Protein AF-A0A835TZR2-F1 (afdb_monomer)

Nearest PDB structures (foldseek):
  4jxh-assembly1_A  TM=9.806E-01  e=2.202E-06  Homo sapiens
  2r09-assembly2_B  TM=9.836E-01  e=1.939E-06  Mus musculus
  9cpc-assembly1_3E  TM=3.387E-01  e=9.675E+00  Sus scrofa

Radius of gyration: 37.52 Å; Cα contacts (8 Å, |Δi|>4): 65; chains: 1; bounding box: 77×38×98 Å

pLDDT: mean 73.37, std 18.18, range [36.22, 94.06]

Foldseek 3Di:
DDPLLVVLVVVVPDDDDDDDPPDDDPPPDDPVRVVVSVVVVVVVVVVVVVVVVVVVVVVVVVVVVVVVVVVVCVVVVVLVVQLLVLQVVLQVPVVVSVVSCCVVVNFPPDPVRVVVVLVVCVSHDPLSSLVVVVVVCVPDPPPPDDDDRPPPDDDDDD

Sequence (158 aa):
MDARLRTVLVQSTAVGQGLHWRHSVPSDLTPEECQELENIRRRKQELLADIQRLKDEIAEVTNEIENLGSTEEKKNMQRNKQVAMGRKKFNMDPKKGIQFLIENDLLKNTCEDIAQFLYKGEGLNKTAIGDYLGERCTGLSFPGVFWAPATWAFTLQL

Organism: NCBI:txid245042

Solvent-accessible surface area (backbone atoms only — not comparable to full-atom values): 9566 Å² total; per-residue (Å²): 134,58,74,64,63,49,53,61,53,56,72,70,63,72,79,88,75,78,96,66,89,82,71,81,78,72,92,83,63,52,75,66,57,50,52,51,53,50,53,49,50,52,53,51,50,54,53,51,51,50,52,50,50,52,51,53,52,51,52,52,55,50,52,50,51,52,53,51,50,54,52,52,50,52,53,50,53,52,52,53,50,50,51,53,49,24,34,53,37,20,55,75,37,40,69,61,10,52,50,49,24,36,78,66,74,74,38,62,98,41,74,66,52,46,48,51,55,61,69,66,41,79,80,47,46,68,65,39,52,48,52,52,50,50,69,67,44,75,78,63,84,55,93,89,67,85,83,75,70,98,74,79,72,87,85,78,92,128

Mean predicted aligned error: 17.51 Å

InterPro domains:
  IPR000904 Sec7 domain [PF01369] (79-136)
  IPR000904 Sec7 domain [PS50190] (72-136)
  IPR035999 Sec7 domain superfamily [SSF48425] (76-136)

Secondary structure (DSSP, 8-state):
--HHHHHHHHGGG--SS-----SPPPTT--HHHHHHHHHHHHHHHHHHHHHHHHHHHHHHHHHHHHHHHHHHHHHHHHHHHHHHHHHHHHHH-HHHHHHHHHHTTSS-SSHHHHHHHHHH-TT--HHHHHHHHHHHHTT---TT-----TT--S----

Structure (mmCIF, N/CA/C/O backbone):
data_AF-A0A835TZR2-F1
#
_entry.id   AF-A0A835TZR2-F1
#
loop_
_atom_site.group_PDB
_atom_site.id
_atom_site.type_symbol
_atom_site.label_atom_id
_atom_site.label_alt_id
_atom_site.label_comp_id
_atom_site.label_asym_id
_atom_site.label_entity_id
_atom_site.label_seq_id
_atom_site.pdbx_PDB_ins_code
_atom_site.Cartn_x
_atom_site.Cartn_y
_atom_site.Cartn_z
_atom_site.occupancy
_atom_site.B_iso_or_equiv
_atom_site.auth_seq_id
_atom_site.auth_comp_id
_atom_site.auth_asym_id
_atom_site.auth_atom_id
_atom_site.pdbx_PDB_model_num
ATOM 1 N N . MET A 1 1 ? 30.138 -11.142 -45.420 1.00 56.25 1 MET A N 1
ATOM 2 C CA . MET A 1 1 ? 30.572 -10.037 -44.540 1.00 56.25 1 MET A CA 1
ATOM 3 C C . MET A 1 1 ? 32.070 -10.174 -44.341 1.00 56.25 1 MET A C 1
ATOM 5 O O . MET A 1 1 ? 32.491 -11.096 -43.640 1.00 56.25 1 MET A O 1
ATOM 9 N N . ASP A 1 2 ? 32.826 -9.340 -45.056 1.00 66.00 2 ASP A N 1
ATOM 10 C CA . ASP A 1 2 ? 34.285 -9.399 -45.180 1.00 66.00 2 ASP A CA 1
ATOM 11 C C . ASP A 1 2 ? 34.994 -9.299 -43.811 1.00 66.00 2 ASP A C 1
ATOM 13 O O . ASP A 1 2 ? 34.538 -8.597 -42.899 1.00 66.00 2 ASP A O 1
ATOM 17 N N . ALA A 1 3 ? 36.091 -10.042 -43.633 1.00 60.59 3 ALA A N 1
ATOM 18 C CA . ALA A 1 3 ? 36.840 -10.101 -42.373 1.00 60.59 3 ALA A CA 1
ATOM 19 C C . ALA A 1 3 ? 37.434 -8.734 -41.968 1.00 60.59 3 ALA A C 1
ATOM 21 O O . ALA A 1 3 ? 37.623 -8.452 -40.778 1.00 60.59 3 ALA A O 1
ATOM 22 N N . ARG A 1 4 ? 37.667 -7.853 -42.943 1.00 63.75 4 ARG A N 1
ATOM 23 C CA . ARG A 1 4 ? 38.172 -6.492 -42.751 1.00 63.75 4 ARG A CA 1
ATOM 24 C C . ARG A 1 4 ? 37.075 -5.569 -42.231 1.00 63.75 4 ARG A C 1
ATOM 26 O O . ARG A 1 4 ? 37.302 -4.862 -41.251 1.00 63.75 4 ARG A O 1
ATOM 33 N N . LEU A 1 5 ? 35.858 -5.658 -42.777 1.00 61.78 5 LEU A N 1
ATOM 34 C CA . LEU A 1 5 ? 34.689 -4.930 -42.259 1.00 61.78 5 LEU A CA 1
ATOM 35 C C . LEU A 1 5 ? 34.357 -5.345 -40.819 1.00 61.78 5 LEU A C 1
ATOM 37 O O . LEU A 1 5 ? 34.045 -4.498 -39.981 1.00 61.78 5 LEU A O 1
ATOM 41 N N . ARG A 1 6 ? 34.504 -6.636 -40.492 1.00 61.88 6 ARG A N 1
ATOM 42 C CA . ARG A 1 6 ? 34.375 -7.128 -39.110 1.00 61.88 6 ARG A CA 1
ATOM 43 C C . ARG A 1 6 ? 35.433 -6.527 -38.186 1.00 61.88 6 ARG A C 1
ATOM 45 O O . ARG A 1 6 ? 35.078 -6.103 -37.096 1.00 61.88 6 ARG A O 1
ATOM 52 N N . THR A 1 7 ? 36.692 -6.436 -38.614 1.00 62.84 7 THR A N 1
ATOM 53 C CA . THR A 1 7 ? 37.771 -5.818 -37.818 1.00 62.84 7 THR A CA 1
ATOM 54 C C . THR A 1 7 ? 37.494 -4.337 -37.524 1.00 62.84 7 THR A C 1
ATOM 56 O O . THR A 1 7 ? 37.643 -3.908 -36.380 1.00 62.84 7 THR A O 1
ATOM 59 N N . VAL A 1 8 ? 36.997 -3.576 -38.508 1.00 61.84 8 VAL A N 1
ATOM 60 C CA . VAL A 1 8 ? 36.610 -2.159 -38.336 1.00 61.84 8 VAL A CA 1
ATOM 61 C C . VAL A 1 8 ? 35.433 -2.005 -37.360 1.00 61.84 8 VAL A C 1
ATOM 63 O O . VAL A 1 8 ? 35.429 -1.105 -36.519 1.00 61.84 8 VAL A O 1
ATOM 66 N N . LEU A 1 9 ? 34.445 -2.903 -37.421 1.00 60.62 9 LEU A N 1
ATOM 67 C CA . LEU A 1 9 ? 33.299 -2.906 -36.506 1.00 60.62 9 LEU A CA 1
ATOM 68 C C . LEU A 1 9 ? 33.659 -3.362 -35.085 1.00 60.62 9 LEU A C 1
ATOM 70 O O . LEU A 1 9 ? 33.214 -2.746 -34.118 1.00 60.62 9 LEU A O 1
ATOM 74 N N . VAL A 1 10 ? 34.488 -4.399 -34.943 1.00 56.78 10 VAL A N 1
ATOM 75 C CA . VAL A 1 10 ? 34.906 -4.961 -33.647 1.00 56.78 10 VAL A CA 1
ATOM 76 C C . VAL A 1 10 ? 35.745 -3.956 -32.855 1.00 56.78 10 VAL A C 1
ATOM 78 O O . VAL A 1 10 ? 35.483 -3.759 -31.669 1.00 56.78 10 VAL A O 1
ATOM 81 N N . GLN A 1 11 ? 36.660 -3.226 -33.504 1.00 50.09 11 GLN A N 1
ATOM 82 C CA . GLN A 1 11 ? 37.432 -2.152 -32.857 1.00 50.09 11 GLN A CA 1
ATOM 83 C C . GLN A 1 11 ? 36.555 -0.968 -32.395 1.00 50.09 11 GLN A C 1
ATOM 85 O O . GLN A 1 11 ? 36.955 -0.204 -31.523 1.00 50.09 11 GLN A O 1
ATOM 90 N N . SER A 1 12 ? 35.326 -0.845 -32.914 1.00 48.75 12 SER A N 1
ATOM 91 C CA . SER A 1 12 ? 34.344 0.185 -32.545 1.00 48.75 12 SER A CA 1
ATOM 92 C C . SER A 1 12 ? 33.485 -0.176 -31.315 1.00 48.75 12 SER A C 1
ATOM 94 O O . SER A 1 12 ? 32.588 0.591 -30.953 1.00 48.75 12 SER A O 1
ATOM 96 N N . THR A 1 13 ? 33.717 -1.340 -30.691 1.00 49.56 13 THR A N 1
ATOM 97 C CA . THR A 1 13 ? 32.880 -1.884 -29.598 1.00 49.56 13 THR A CA 1
ATOM 98 C C . THR A 1 13 ? 33.623 -2.017 -28.260 1.00 49.56 13 THR A C 1
ATOM 100 O O . THR A 1 13 ? 33.186 -2.755 -27.379 1.00 49.56 13 THR A O 1
ATOM 103 N N . ALA A 1 14 ? 34.732 -1.294 -28.070 1.00 44.62 14 ALA A N 1
ATOM 104 C CA . ALA A 1 14 ? 35.369 -1.198 -26.760 1.00 44.62 14 ALA A CA 1
ATOM 105 C C . ALA A 1 14 ? 34.540 -0.290 -25.835 1.00 44.62 14 ALA A C 1
ATOM 107 O O . ALA A 1 14 ? 34.273 0.876 -26.117 1.00 44.62 14 ALA A O 1
ATOM 108 N N . VAL A 1 15 ? 34.086 -0.903 -24.753 1.00 46.06 15 VAL A N 1
ATOM 109 C CA . VAL A 1 15 ? 33.184 -0.393 -23.726 1.00 46.06 15 VAL A CA 1
ATOM 110 C C . VAL A 1 15 ? 33.711 0.891 -23.071 1.00 46.06 15 VAL A C 1
ATOM 112 O O . VAL A 1 15 ? 34.849 0.941 -22.624 1.00 46.06 15 VAL A O 1
ATOM 115 N N . GLY A 1 16 ? 32.829 1.889 -22.950 1.00 50.62 16 GLY A N 1
ATOM 116 C CA . GLY A 1 16 ? 32.841 2.879 -21.870 1.00 50.62 16 GLY A CA 1
ATOM 117 C C . GLY A 1 16 ? 34.076 3.772 -21.746 1.00 50.62 16 GLY A C 1
ATOM 118 O O . GLY A 1 16 ? 34.856 3.582 -20.820 1.00 50.62 16 GLY A O 1
ATOM 119 N N . GLN A 1 17 ? 34.197 4.777 -22.621 1.00 39.72 17 GLN A N 1
ATOM 120 C CA . GLN A 1 17 ? 34.668 6.153 -22.353 1.00 39.72 17 GLN A CA 1
ATOM 121 C C . GLN A 1 17 ? 34.935 6.868 -23.689 1.00 39.72 17 GLN A C 1
ATOM 123 O O . GLN A 1 17 ? 35.560 6.290 -24.566 1.00 39.72 17 GLN A O 1
ATOM 128 N N . GLY A 1 18 ? 34.434 8.103 -23.832 1.00 43.44 18 GLY A N 1
ATOM 129 C CA . GLY A 1 18 ? 34.819 9.115 -24.833 1.00 43.44 18 GLY A CA 1
ATOM 130 C C . GLY A 1 18 ? 35.156 8.638 -26.255 1.00 43.44 18 GLY A C 1
ATOM 131 O O . GLY A 1 18 ? 36.258 8.171 -26.518 1.00 43.44 18 GLY A O 1
ATOM 132 N N . LEU A 1 19 ? 34.238 8.859 -27.201 1.00 45.88 19 LEU A N 1
ATOM 133 C CA . LEU A 1 19 ? 34.423 8.604 -28.637 1.00 45.88 19 LEU A CA 1
ATOM 134 C C . LEU A 1 19 ? 35.687 9.291 -29.191 1.00 45.88 19 LEU A C 1
ATOM 136 O O . LEU A 1 19 ? 35.652 10.458 -29.574 1.00 45.88 19 LEU A O 1
ATOM 140 N N . HIS A 1 20 ? 36.790 8.555 -29.304 1.00 40.38 20 HIS A N 1
ATOM 141 C CA . HIS A 1 20 ? 37.957 8.979 -30.070 1.00 40.38 20 HIS A CA 1
ATOM 142 C C . HIS A 1 20 ? 38.160 8.016 -31.240 1.00 40.38 20 HIS A C 1
ATOM 144 O O . HIS A 1 20 ? 38.719 6.934 -31.089 1.00 40.38 20 HIS A O 1
ATOM 150 N N . TRP A 1 21 ? 37.70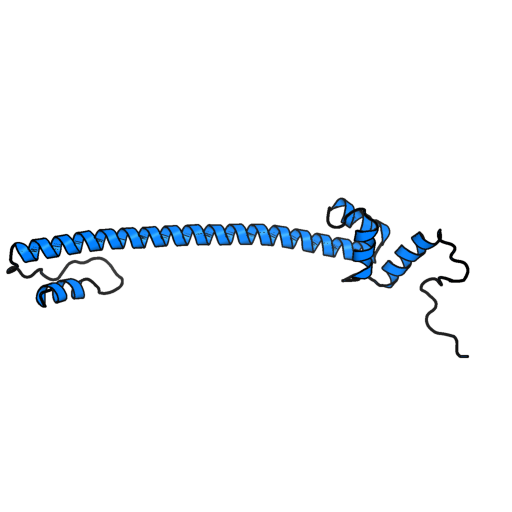6 8.420 -32.429 1.00 47.78 21 TRP A N 1
ATOM 151 C CA . TRP A 1 21 ? 37.838 7.677 -33.692 1.00 47.78 21 TRP A CA 1
ATOM 152 C C . TRP A 1 21 ? 39.269 7.663 -34.253 1.00 47.78 21 TRP A C 1
ATOM 154 O O . TRP A 1 21 ? 39.475 7.737 -35.463 1.00 47.78 21 TRP A O 1
ATOM 164 N N . ARG A 1 22 ? 40.293 7.578 -33.403 1.00 43.94 22 ARG A N 1
ATOM 165 C CA . ARG A 1 22 ? 41.639 7.274 -33.881 1.00 43.94 22 ARG A CA 1
ATOM 166 C C . ARG A 1 22 ? 41.757 5.769 -33.945 1.00 43.94 22 ARG A C 1
ATOM 168 O O . ARG A 1 22 ? 41.912 5.147 -32.909 1.00 43.94 22 ARG A O 1
ATOM 175 N N . HIS A 1 23 ? 41.557 5.203 -35.125 1.00 49.06 23 HIS A N 1
ATOM 176 C CA . HIS A 1 23 ? 42.543 4.417 -35.872 1.00 49.06 23 HIS A CA 1
ATOM 177 C C . HIS A 1 23 ? 41.917 4.080 -37.237 1.00 49.06 23 HIS A C 1
ATOM 179 O O . HIS A 1 23 ? 40.726 3.800 -37.352 1.00 49.06 23 HIS A O 1
ATOM 185 N N . SER A 1 24 ? 42.729 4.267 -38.271 1.00 54.91 24 SER A N 1
ATOM 186 C CA . SER A 1 24 ? 42.367 4.554 -39.656 1.00 54.91 24 SER A CA 1
ATOM 187 C C . SER A 1 24 ? 41.424 3.547 -40.314 1.00 54.91 24 SER A C 1
ATOM 189 O O . SER A 1 24 ? 41.688 2.346 -40.329 1.00 54.91 24 SER A O 1
ATOM 191 N N . VAL A 1 25 ? 40.372 4.069 -40.955 1.00 57.72 25 VAL A N 1
ATOM 192 C CA . VAL A 1 25 ? 39.661 3.350 -42.021 1.00 57.72 25 VAL A CA 1
ATOM 193 C C . VAL A 1 25 ? 40.705 2.986 -43.091 1.00 57.72 25 VAL A C 1
ATOM 195 O O . VAL A 1 25 ? 41.438 3.885 -43.511 1.00 57.72 25 VAL A O 1
ATOM 198 N N . PRO A 1 26 ? 40.836 1.712 -43.500 1.00 62.03 26 PRO A N 1
ATOM 199 C CA . PRO A 1 26 ? 41.751 1.331 -44.572 1.00 62.03 26 PRO A CA 1
ATOM 200 C C . PRO A 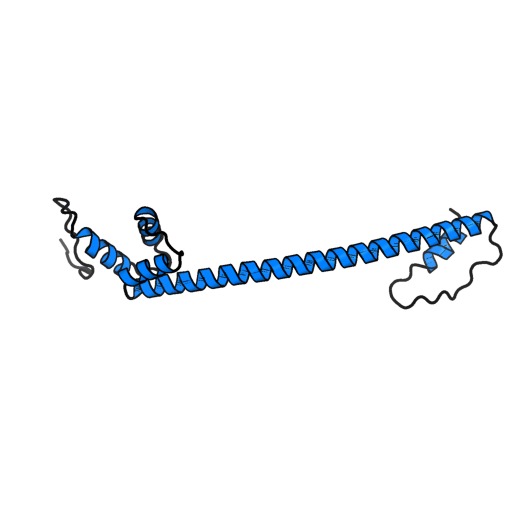1 26 ? 41.411 2.106 -45.850 1.00 62.03 26 PRO A C 1
ATOM 202 O O . PRO A 1 26 ? 40.248 2.165 -46.242 1.00 62.03 26 PRO A O 1
ATOM 205 N N . SER A 1 27 ? 42.408 2.728 -46.481 1.00 59.56 27 SER A N 1
ATOM 206 C CA . SER A 1 27 ? 42.216 3.583 -47.664 1.00 59.56 27 SER A CA 1
ATOM 207 C C . SER A 1 27 ? 41.833 2.812 -48.937 1.00 59.56 27 SER A C 1
ATOM 209 O O . SER A 1 27 ? 41.632 3.422 -49.981 1.00 59.56 27 SER A O 1
ATOM 211 N N . ASP A 1 28 ? 41.770 1.484 -48.869 1.00 64.56 28 ASP A N 1
ATOM 212 C CA . ASP A 1 28 ? 41.590 0.550 -49.980 1.00 64.56 28 ASP A CA 1
ATOM 213 C C . ASP A 1 28 ? 40.231 -0.174 -49.941 1.00 64.56 28 ASP A C 1
ATOM 215 O O . ASP A 1 28 ? 40.128 -1.338 -50.323 1.00 64.56 28 ASP A O 1
ATOM 219 N N . LEU A 1 29 ? 39.184 0.507 -49.467 1.00 66.06 29 LEU A N 1
ATOM 220 C CA . LEU A 1 29 ? 37.807 0.010 -49.528 1.00 66.06 29 LEU A CA 1
ATOM 221 C C . LEU A 1 29 ? 37.191 0.284 -50.902 1.00 66.06 29 LEU A C 1
ATOM 223 O O . LEU A 1 29 ? 37.314 1.381 -51.452 1.00 66.06 29 LEU A O 1
ATOM 227 N N . THR A 1 30 ? 36.475 -0.700 -51.436 1.00 77.69 30 THR A N 1
ATOM 228 C CA . THR A 1 30 ? 35.666 -0.515 -52.645 1.00 77.69 30 THR A CA 1
ATOM 229 C C . THR A 1 30 ? 34.467 0.414 -52.374 1.00 77.69 30 THR A C 1
ATOM 231 O O . THR A 1 30 ? 34.053 0.581 -51.219 1.00 77.69 30 THR A O 1
ATOM 234 N N . PRO A 1 31 ? 33.867 1.033 -53.411 1.00 77.56 31 PRO A N 1
ATOM 235 C CA . PRO A 1 31 ? 32.684 1.885 -53.247 1.00 77.56 31 PRO A CA 1
ATOM 236 C C . PRO A 1 31 ? 31.508 1.158 -52.578 1.00 77.56 31 PRO A C 1
ATOM 238 O O . PRO A 1 31 ? 30.784 1.748 -51.776 1.00 77.56 31 PRO A O 1
ATOM 241 N N . GLU A 1 32 ? 31.350 -0.135 -52.867 1.00 79.75 32 GLU A N 1
ATOM 242 C CA . GLU A 1 32 ? 30.322 -0.998 -52.279 1.00 79.75 32 GLU A CA 1
ATOM 243 C C . GLU A 1 32 ? 30.565 -1.226 -50.781 1.00 79.75 32 GLU A C 1
ATOM 245 O O . GLU A 1 32 ? 29.650 -1.057 -49.974 1.00 79.75 32 GLU A O 1
ATOM 250 N N . GLU A 1 33 ? 31.807 -1.503 -50.377 1.00 75.50 33 GLU A N 1
ATOM 251 C CA . GLU A 1 33 ? 32.174 -1.661 -48.964 1.00 75.50 33 GLU A CA 1
ATOM 252 C C . GLU A 1 33 ? 32.058 -0.347 -48.175 1.00 75.50 33 GLU A C 1
ATOM 254 O O . GLU A 1 33 ? 31.640 -0.355 -47.014 1.00 75.50 33 GLU A O 1
ATOM 259 N N . CYS A 1 34 ? 32.369 0.796 -48.799 1.00 74.06 34 CYS A N 1
ATOM 260 C CA . CYS A 1 34 ? 32.143 2.120 -48.208 1.00 74.06 34 CYS A CA 1
ATOM 261 C C . CYS A 1 34 ? 30.653 2.367 -47.941 1.00 74.06 34 CYS A C 1
ATOM 263 O O . CYS A 1 34 ? 30.279 2.828 -46.859 1.00 74.06 34 CYS A O 1
ATOM 265 N N . GLN A 1 35 ? 29.796 2.020 -48.902 1.00 81.06 35 GLN A N 1
ATOM 266 C CA . GLN A 1 35 ? 28.350 2.173 -48.774 1.00 81.06 35 GLN A CA 1
ATOM 267 C C . GLN A 1 35 ? 27.762 1.237 -47.707 1.00 81.06 35 GLN A C 1
ATOM 269 O O . GLN A 1 35 ? 26.881 1.643 -46.942 1.00 81.06 35 GLN A O 1
ATOM 274 N N . GLU A 1 36 ? 28.245 -0.005 -47.615 1.00 81.62 36 GLU A N 1
ATOM 275 C CA . GLU A 1 36 ? 27.858 -0.935 -46.550 1.00 81.62 36 GLU A CA 1
ATOM 276 C C . GLU A 1 36 ? 28.278 -0.431 -45.167 1.00 81.62 36 GLU A C 1
ATOM 278 O O . GLU A 1 36 ? 27.472 -0.464 -44.233 1.00 81.62 36 GLU A O 1
ATOM 283 N N . LEU A 1 37 ? 29.502 0.085 -45.031 1.00 78.94 37 LEU A N 1
ATOM 284 C CA . LEU A 1 37 ? 29.992 0.636 -43.771 1.00 78.94 37 LEU A CA 1
ATOM 285 C C . LEU A 1 37 ? 29.138 1.822 -43.306 1.00 78.94 37 LEU A C 1
ATOM 287 O O . LEU A 1 37 ? 28.796 1.908 -42.125 1.00 78.94 37 LEU A O 1
ATOM 291 N N . GLU A 1 38 ? 28.737 2.694 -44.228 1.00 81.25 38 GLU A N 1
ATOM 292 C CA . GLU A 1 38 ? 27.873 3.837 -43.929 1.00 81.25 38 GLU A CA 1
ATOM 293 C C . GLU A 1 38 ? 26.458 3.397 -43.521 1.00 81.25 38 GLU A C 1
ATOM 295 O O . GLU A 1 38 ? 25.895 3.890 -42.541 1.00 81.25 38 GLU A O 1
ATOM 300 N N . ASN A 1 39 ? 25.906 2.385 -44.196 1.00 86.81 39 ASN A N 1
ATOM 301 C CA . ASN A 1 39 ? 24.625 1.787 -43.819 1.00 86.81 39 ASN A CA 1
ATOM 302 C C . ASN A 1 39 ? 24.669 1.178 -42.409 1.00 86.81 39 ASN A C 1
ATOM 304 O O . ASN A 1 39 ? 23.709 1.309 -41.646 1.00 86.81 39 ASN A O 1
ATOM 308 N N . ILE A 1 40 ? 25.776 0.524 -42.047 1.00 83.56 40 ILE A N 1
ATOM 309 C CA . ILE A 1 40 ? 25.962 -0.054 -40.712 1.00 83.56 40 ILE A CA 1
ATOM 310 C C . ILE A 1 40 ? 26.131 1.049 -39.661 1.00 83.56 40 ILE A C 1
ATOM 312 O O . ILE A 1 40 ? 25.560 0.945 -38.575 1.00 83.56 40 ILE A O 1
ATOM 316 N N . ARG A 1 41 ? 26.859 2.126 -39.974 1.00 82.38 41 ARG A N 1
ATOM 317 C CA . ARG A 1 41 ? 27.007 3.288 -39.085 1.00 82.38 41 ARG A CA 1
ATOM 318 C C . ARG A 1 41 ? 25.671 3.953 -38.783 1.00 82.38 41 ARG A C 1
ATOM 320 O O . ARG A 1 41 ? 25.387 4.195 -37.612 1.00 82.38 41 ARG A O 1
ATOM 327 N N . ARG A 1 42 ? 24.836 4.171 -39.803 1.00 87.31 42 ARG A N 1
ATOM 328 C CA . ARG A 1 42 ? 23.491 4.733 -39.631 1.00 87.31 42 ARG A CA 1
ATOM 329 C C . ARG A 1 42 ? 22.628 3.854 -38.726 1.00 87.31 42 ARG A C 1
ATOM 331 O O . ARG A 1 42 ? 22.122 4.332 -37.718 1.00 87.31 42 ARG A O 1
ATOM 338 N N . ARG A 1 43 ? 22.557 2.549 -39.008 1.00 85.50 43 ARG A N 1
ATOM 339 C CA . ARG A 1 43 ? 21.801 1.598 -38.170 1.00 85.50 43 ARG A CA 1
ATOM 340 C C . ARG A 1 43 ? 22.323 1.539 -36.733 1.00 85.50 43 ARG A C 1
ATOM 342 O O . ARG A 1 43 ? 21.542 1.433 -35.798 1.00 85.50 43 ARG A O 1
ATOM 349 N N . LYS A 1 44 ? 23.643 1.631 -36.532 1.00 82.62 44 LYS A N 1
ATOM 350 C CA . LYS A 1 44 ? 24.242 1.708 -35.190 1.00 82.62 44 LYS A CA 1
ATOM 351 C C . LYS A 1 44 ? 23.781 2.966 -34.450 1.00 82.62 44 LYS A C 1
ATOM 353 O O . LYS A 1 44 ? 23.496 2.879 -33.262 1.00 82.62 44 LYS A O 1
ATOM 358 N N . GLN A 1 45 ? 23.714 4.114 -35.123 1.00 83.31 45 GLN A N 1
ATOM 359 C CA . GLN A 1 45 ? 23.226 5.358 -34.520 1.00 83.31 45 GLN A CA 1
ATOM 360 C C . GLN A 1 45 ? 21.745 5.271 -34.143 1.00 83.31 45 GLN A C 1
ATOM 362 O O . GLN A 1 45 ? 21.396 5.660 -33.033 1.00 83.31 45 GLN A O 1
ATOM 367 N N . GLU A 1 46 ? 20.908 4.709 -35.017 1.00 88.25 46 GLU A N 1
ATOM 368 C CA . GLU A 1 46 ? 19.481 4.473 -34.748 1.00 88.25 46 GLU A CA 1
ATOM 369 C C . GLU A 1 46 ? 19.297 3.589 -33.507 1.00 88.25 46 GLU A C 1
ATOM 371 O O . GLU A 1 46 ? 18.638 3.987 -32.552 1.00 88.25 46 GLU A O 1
ATOM 376 N N . LEU A 1 47 ? 19.987 2.445 -33.451 1.00 89.00 47 LEU A N 1
ATOM 377 C CA . LEU A 1 47 ? 19.910 1.534 -32.306 1.00 89.00 47 LEU A CA 1
ATOM 378 C C . LEU A 1 47 ? 20.410 2.168 -31.002 1.00 89.00 47 LEU A C 1
ATOM 380 O O . LEU A 1 47 ? 19.878 1.881 -29.933 1.00 89.00 47 LEU A O 1
ATOM 384 N N . LEU A 1 48 ? 21.438 3.017 -31.060 1.00 84.56 48 LEU A N 1
ATOM 385 C CA . LEU A 1 48 ? 21.920 3.732 -29.876 1.00 84.56 48 LEU A CA 1
ATOM 386 C C . LEU A 1 48 ? 20.907 4.769 -29.385 1.00 84.56 48 LEU A C 1
ATOM 388 O O . LEU A 1 48 ? 20.740 4.910 -28.174 1.00 84.56 48 LEU A O 1
ATOM 392 N N . ALA A 1 49 ? 20.232 5.463 -30.302 1.00 87.94 49 ALA A N 1
ATOM 393 C CA . ALA A 1 49 ? 19.160 6.389 -29.960 1.00 87.94 49 ALA A CA 1
ATOM 394 C C . ALA A 1 49 ? 17.975 5.648 -29.323 1.00 87.94 49 ALA A C 1
ATOM 396 O O . ALA A 1 49 ? 17.481 6.077 -28.282 1.00 87.94 49 ALA A O 1
ATOM 397 N N . ASP A 1 50 ? 17.593 4.495 -29.875 1.00 93.25 50 ASP A N 1
ATOM 398 C CA . ASP A 1 50 ? 16.531 3.653 -29.321 1.00 93.25 50 ASP A CA 1
ATOM 399 C C . ASP A 1 50 ? 16.893 3.118 -27.932 1.00 93.25 50 ASP A C 1
ATOM 401 O O . ASP A 1 50 ? 16.080 3.181 -27.014 1.00 93.25 50 ASP A O 1
ATOM 405 N N . ILE A 1 51 ? 18.131 2.648 -27.730 1.00 92.44 51 ILE A N 1
ATOM 406 C CA . ILE A 1 51 ? 18.607 2.216 -26.406 1.00 92.44 51 ILE A CA 1
ATOM 407 C C . ILE A 1 51 ? 18.537 3.369 -25.405 1.00 92.44 51 ILE A C 1
ATOM 409 O O . ILE A 1 51 ? 18.154 3.148 -24.257 1.00 92.44 51 ILE A O 1
ATOM 413 N N . GLN A 1 52 ? 18.932 4.579 -25.806 1.00 89.25 52 GLN A N 1
ATOM 414 C CA . GLN A 1 52 ? 18.875 5.732 -24.915 1.00 89.25 52 GLN A CA 1
ATOM 415 C C . GLN A 1 52 ? 17.430 6.067 -24.548 1.00 89.25 52 GLN A C 1
ATOM 417 O O . GLN A 1 52 ? 17.119 6.195 -23.370 1.00 89.25 52 GLN A O 1
ATOM 422 N N . ARG A 1 53 ? 16.535 6.091 -25.536 1.00 94.06 53 ARG A N 1
ATOM 423 C CA . ARG A 1 53 ? 15.109 6.312 -25.312 1.00 94.06 53 ARG A CA 1
ATOM 424 C C . ARG A 1 53 ? 14.507 5.268 -24.370 1.00 94.06 53 ARG A C 1
ATOM 426 O O . ARG A 1 53 ? 13.826 5.633 -23.423 1.00 94.06 53 ARG A O 1
ATOM 433 N N . LEU A 1 54 ? 14.793 3.984 -24.586 1.00 92.12 54 LEU A N 1
ATOM 434 C CA . LEU A 1 54 ? 14.304 2.909 -23.718 1.00 92.12 54 LEU A CA 1
ATOM 435 C C . LEU A 1 54 ? 14.835 3.039 -22.285 1.00 92.12 54 LEU A C 1
ATOM 437 O O . LEU A 1 54 ? 14.121 2.725 -21.339 1.00 92.12 54 LEU A O 1
ATOM 441 N N . LYS A 1 55 ? 16.075 3.507 -22.099 1.00 92.94 55 LYS A N 1
ATOM 442 C CA . LYS A 1 55 ? 16.612 3.791 -20.760 1.00 92.94 55 LYS A CA 1
ATOM 443 C C . LYS A 1 55 ? 15.865 4.929 -20.076 1.00 92.94 55 LYS A C 1
ATOM 445 O O . LYS A 1 55 ? 15.589 4.814 -18.886 1.00 92.94 55 LYS A O 1
ATOM 450 N N . ASP A 1 56 ? 15.552 5.986 -20.817 1.00 92.25 56 ASP A N 1
ATOM 451 C CA . ASP A 1 56 ? 14.813 7.132 -20.291 1.00 92.25 56 ASP A CA 1
ATOM 452 C C . ASP A 1 56 ? 13.371 6.721 -19.931 1.00 92.25 56 ASP A C 1
ATOM 454 O O . ASP A 1 56 ? 12.914 7.018 -18.830 1.00 92.25 56 ASP A O 1
ATOM 458 N N . GLU A 1 57 ? 12.709 5.925 -20.781 1.00 93.50 57 GLU A N 1
ATOM 459 C CA . GLU A 1 57 ? 11.385 5.342 -20.505 1.00 93.50 57 GLU A CA 1
ATOM 460 C C . GLU A 1 57 ? 11.408 4.433 -19.257 1.00 93.50 57 GLU A C 1
ATOM 462 O O . GLU A 1 57 ? 10.541 4.534 -18.391 1.00 93.50 57 GLU A O 1
ATOM 467 N N . ILE A 1 58 ? 12.426 3.574 -19.103 1.00 92.94 58 ILE A N 1
ATOM 468 C CA . ILE A 1 58 ? 12.586 2.736 -17.900 1.00 92.94 58 ILE A CA 1
ATOM 469 C C . ILE A 1 58 ? 12.789 3.600 -16.649 1.00 92.94 58 ILE A C 1
ATOM 471 O O . ILE A 1 58 ? 12.232 3.287 -15.593 1.00 92.94 58 ILE A O 1
ATOM 475 N N . ALA A 1 59 ? 13.584 4.668 -16.739 1.00 92.56 59 ALA A N 1
ATOM 476 C CA . ALA A 1 59 ? 13.824 5.571 -15.618 1.00 92.56 59 ALA A CA 1
ATOM 477 C C . ALA A 1 59 ? 12.537 6.291 -15.186 1.00 92.56 59 ALA A C 1
ATOM 479 O O . ALA A 1 59 ? 12.265 6.393 -13.989 1.00 92.56 59 ALA A O 1
ATOM 480 N N . GLU A 1 60 ? 11.721 6.728 -16.146 1.00 92.19 60 GLU A N 1
ATOM 481 C CA . GLU A 1 60 ? 10.423 7.356 -15.894 1.00 92.19 60 GLU A CA 1
ATOM 482 C C . GLU A 1 60 ? 9.451 6.389 -15.209 1.00 92.19 60 GLU A C 1
ATOM 484 O O . GLU A 1 60 ? 8.953 6.689 -14.124 1.00 92.19 60 GLU A O 1
ATOM 489 N N . VAL A 1 61 ? 9.264 5.188 -15.768 1.00 90.88 61 VAL A N 1
ATOM 490 C CA . VAL A 1 61 ? 8.385 4.160 -15.184 1.00 90.88 61 VAL A CA 1
ATOM 491 C C . VAL A 1 61 ? 8.845 3.768 -13.777 1.00 90.88 61 VAL A C 1
ATOM 493 O O . VAL A 1 61 ? 8.022 3.585 -12.881 1.00 90.88 61 VAL A O 1
ATOM 496 N N . THR A 1 62 ? 10.157 3.673 -13.544 1.00 88.94 62 THR A N 1
ATOM 497 C CA . THR A 1 62 ? 10.701 3.375 -12.208 1.00 88.94 62 THR A CA 1
ATOM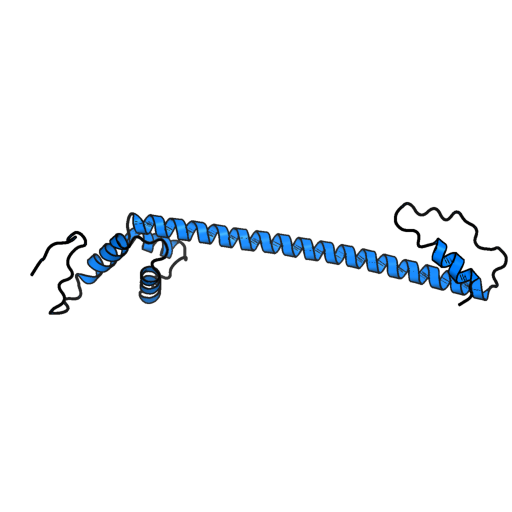 498 C C . THR A 1 62 ? 10.343 4.480 -11.211 1.00 88.94 62 THR A C 1
ATOM 500 O O . THR A 1 62 ? 9.866 4.188 -10.115 1.00 88.94 62 THR A O 1
ATOM 503 N N . ASN A 1 63 ? 10.498 5.746 -11.603 1.00 87.94 63 ASN A N 1
ATOM 504 C CA . ASN A 1 63 ? 10.150 6.893 -10.767 1.00 87.94 63 ASN A CA 1
ATOM 505 C C . ASN A 1 63 ? 8.636 6.971 -10.481 1.00 87.94 63 ASN A C 1
ATOM 507 O O . ASN A 1 63 ? 8.225 7.289 -9.364 1.00 87.94 63 ASN A O 1
ATOM 511 N N . GLU A 1 64 ? 7.786 6.633 -11.454 1.00 84.06 64 GLU A N 1
ATOM 512 C CA . GLU A 1 64 ? 6.340 6.522 -11.236 1.00 84.06 64 GLU A CA 1
ATOM 513 C C . GLU A 1 64 ? 5.992 5.424 -10.225 1.00 84.06 64 GLU A C 1
ATOM 515 O O . GLU A 1 64 ? 5.201 5.667 -9.311 1.00 84.06 64 GLU A O 1
ATOM 520 N N . ILE A 1 65 ? 6.609 4.242 -10.334 1.00 82.62 65 ILE A N 1
ATOM 521 C CA . ILE A 1 65 ? 6.413 3.135 -9.386 1.00 82.62 65 ILE A CA 1
ATOM 522 C C . ILE A 1 65 ? 6.826 3.551 -7.970 1.00 82.62 65 ILE A C 1
ATOM 524 O O . ILE A 1 65 ? 6.084 3.294 -7.021 1.00 82.62 65 ILE A O 1
ATOM 528 N N . GLU A 1 66 ? 7.968 4.220 -7.808 1.00 78.88 66 GLU A N 1
ATOM 529 C CA . GLU A 1 66 ? 8.424 4.716 -6.504 1.00 78.88 66 GLU A CA 1
ATOM 530 C C . GLU A 1 66 ? 7.463 5.761 -5.921 1.00 78.88 66 GLU A C 1
ATOM 532 O O . GLU A 1 66 ? 7.110 5.714 -4.7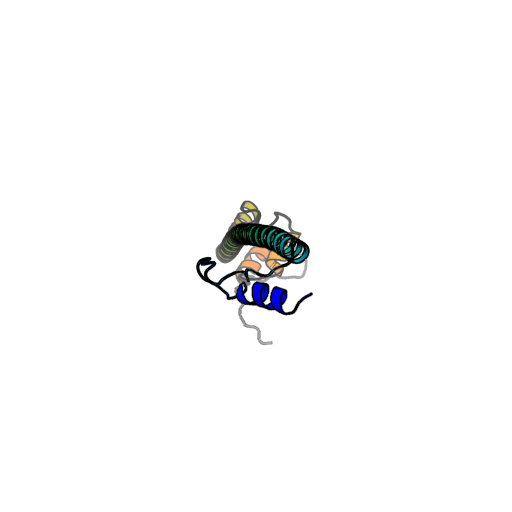37 1.00 78.88 66 GLU A O 1
ATOM 537 N N . ASN A 1 67 ? 6.972 6.683 -6.751 1.00 74.19 67 ASN A N 1
ATOM 538 C CA . ASN A 1 67 ? 6.022 7.700 -6.319 1.00 74.19 67 ASN A CA 1
ATOM 539 C C . ASN A 1 67 ? 4.671 7.089 -5.899 1.00 74.19 67 ASN A C 1
ATOM 541 O O . ASN A 1 67 ? 4.119 7.452 -4.850 1.00 74.19 67 ASN A O 1
ATOM 545 N N . LEU A 1 68 ? 4.166 6.122 -6.671 1.00 69.75 68 LEU A N 1
ATOM 546 C CA . LEU A 1 68 ? 2.955 5.361 -6.358 1.00 69.75 68 LEU A CA 1
ATOM 547 C C . LEU A 1 68 ? 3.130 4.530 -5.081 1.00 69.75 68 LEU A C 1
ATOM 549 O O . LEU A 1 68 ? 2.280 4.605 -4.191 1.00 69.75 68 LEU A O 1
ATOM 553 N N . GLY A 1 69 ? 4.254 3.821 -4.941 1.00 62.28 69 GLY A N 1
ATOM 554 C CA . GLY A 1 69 ? 4.601 3.055 -3.743 1.00 62.28 69 GLY A CA 1
ATOM 555 C C . GLY A 1 69 ? 4.640 3.937 -2.498 1.00 62.28 69 GLY A C 1
ATOM 556 O O . GLY A 1 69 ? 3.987 3.636 -1.500 1.00 62.28 69 GLY A O 1
ATOM 557 N N . SER A 1 70 ? 5.285 5.103 -2.585 1.00 59.16 70 SER A N 1
ATOM 558 C CA . SER A 1 70 ? 5.362 6.041 -1.462 1.00 59.16 70 SER A CA 1
ATOM 559 C C . SER A 1 70 ? 3.997 6.623 -1.074 1.00 59.16 70 SER A C 1
ATOM 561 O O . SER A 1 70 ? 3.755 6.922 0.096 1.00 59.16 70 SER A O 1
ATOM 563 N N . THR A 1 71 ? 3.092 6.797 -2.038 1.00 60.56 71 THR A N 1
ATOM 564 C CA . THR A 1 71 ? 1.750 7.339 -1.800 1.00 60.56 71 THR A CA 1
ATOM 565 C C . THR A 1 71 ? 0.848 6.296 -1.145 1.00 60.56 71 THR A C 1
ATOM 567 O O . THR A 1 71 ? 0.127 6.616 -0.196 1.00 60.56 71 THR A O 1
ATOM 570 N N . GLU A 1 72 ? 0.923 5.047 -1.601 1.00 59.62 72 GLU A N 1
ATOM 571 C CA . GLU A 1 72 ? 0.139 3.942 -1.054 1.00 59.62 72 GLU A CA 1
ATOM 572 C C . GLU A 1 72 ? 0.632 3.546 0.346 1.00 59.62 72 GLU A C 1
ATOM 574 O O . GLU A 1 72 ? -0.169 3.413 1.273 1.00 59.62 72 GLU A O 1
ATOM 579 N N . GLU A 1 73 ? 1.950 3.490 0.565 1.00 57.78 73 GLU A N 1
ATOM 580 C CA . GLU A 1 73 ? 2.543 3.237 1.883 1.00 57.78 73 GLU A CA 1
ATOM 581 C C . GLU A 1 73 ? 2.215 4.337 2.897 1.00 57.78 73 GLU A C 1
ATOM 583 O O . GLU A 1 73 ? 1.902 4.033 4.049 1.00 57.78 73 GLU A O 1
ATOM 588 N N . LYS A 1 74 ? 2.219 5.618 2.496 1.00 57.59 74 LYS A N 1
ATOM 589 C CA . LYS A 1 74 ? 1.828 6.729 3.386 1.00 57.59 74 LYS A CA 1
ATOM 590 C C . LYS A 1 74 ? 0.363 6.624 3.806 1.00 57.59 74 LYS A C 1
ATOM 592 O O . LYS A 1 74 ? 0.062 6.783 4.992 1.00 57.59 74 LYS A O 1
ATOM 597 N N . LYS A 1 75 ? -0.539 6.307 2.869 1.00 60.81 75 LYS A N 1
ATOM 598 C CA . LYS A 1 75 ? -1.970 6.111 3.155 1.00 60.81 75 LYS A CA 1
ATOM 599 C C . LYS A 1 75 ? -2.203 4.914 4.077 1.00 60.81 75 LYS A C 1
ATOM 601 O O . LYS A 1 75 ? -2.923 5.039 5.070 1.00 60.81 75 LYS A O 1
ATOM 606 N N . ASN A 1 76 ? -1.542 3.785 3.815 1.00 64.81 76 ASN A N 1
ATOM 607 C CA . ASN A 1 76 ? -1.671 2.585 4.643 1.00 64.81 76 ASN A CA 1
ATOM 608 C C . ASN A 1 76 ? -1.055 2.774 6.035 1.00 64.81 76 ASN A C 1
ATOM 610 O O . ASN A 1 76 ? -1.643 2.375 7.040 1.00 64.81 76 ASN A O 1
ATOM 614 N N . MET A 1 77 ? 0.097 3.443 6.132 1.00 68.38 77 MET A N 1
ATOM 615 C CA . MET A 1 77 ? 0.739 3.741 7.412 1.00 68.38 77 MET A CA 1
ATOM 616 C C . MET A 1 77 ? -0.127 4.669 8.270 1.00 68.38 77 MET A C 1
ATOM 618 O O . MET A 1 77 ? -0.234 4.464 9.481 1.00 68.38 77 MET A O 1
ATOM 622 N N . GLN A 1 78 ? -0.769 5.670 7.663 1.00 73.62 78 GLN A N 1
ATOM 623 C CA . GLN A 1 78 ? -1.694 6.559 8.362 1.00 73.62 78 GLN A CA 1
ATOM 624 C C . GLN A 1 78 ? -2.922 5.793 8.871 1.00 73.62 78 GLN A C 1
ATOM 626 O O . GLN A 1 78 ? -3.241 5.886 10.058 1.00 73.62 78 GLN A O 1
ATOM 631 N N . ARG A 1 79 ? -3.540 4.959 8.025 1.00 80.25 79 ARG A N 1
ATOM 632 C CA . ARG A 1 79 ? -4.690 4.132 8.413 1.00 80.25 79 ARG A CA 1
ATOM 633 C C . ARG A 1 79 ? -4.342 3.163 9.543 1.00 80.25 79 ARG A C 1
ATOM 635 O O . ARG A 1 79 ? -5.053 3.109 10.544 1.00 80.25 79 ARG A O 1
ATOM 642 N N . ASN A 1 80 ? -3.214 2.460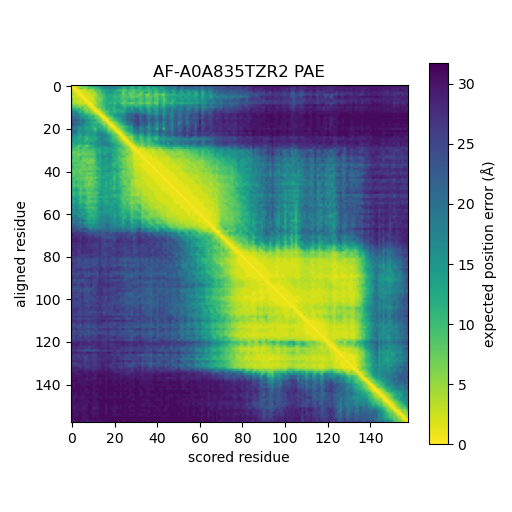 9.447 1.00 83.19 80 ASN A N 1
ATOM 643 C CA . ASN A 1 80 ? -2.767 1.513 10.473 1.00 83.19 80 ASN A CA 1
ATOM 644 C C . ASN A 1 80 ? -2.492 2.205 11.814 1.00 83.19 80 ASN A C 1
ATOM 646 O O . ASN A 1 80 ? -2.864 1.681 12.866 1.00 83.19 80 ASN A O 1
ATOM 650 N N . LYS A 1 81 ? -1.899 3.407 11.792 1.00 85.94 81 LYS A N 1
ATOM 651 C CA . LYS A 1 81 ? -1.713 4.228 12.998 1.00 85.94 81 LYS A CA 1
ATOM 652 C C . LYS A 1 81 ? -3.052 4.592 13.635 1.00 85.94 81 LYS A C 1
ATOM 654 O O . LYS A 1 81 ? -3.200 4.434 14.846 1.00 85.94 81 LYS A O 1
ATOM 659 N N . GLN A 1 82 ? -4.035 5.026 12.846 1.00 88.38 82 GLN A N 1
ATOM 660 C CA . GLN A 1 82 ? -5.351 5.374 13.384 1.00 88.38 82 GLN A CA 1
ATOM 661 C C . GLN A 1 82 ? -6.089 4.144 13.936 1.00 88.38 82 GLN A C 1
ATOM 663 O O . GLN A 1 82 ? -6.682 4.231 15.009 1.00 88.38 82 GLN A O 1
ATOM 668 N N . VAL A 1 83 ? -5.992 2.979 13.284 1.00 88.12 83 VAL A N 1
ATOM 669 C CA . VAL A 1 83 ? -6.564 1.721 13.802 1.00 88.12 83 VAL A CA 1
ATOM 670 C C . VAL A 1 83 ? -5.921 1.341 15.135 1.00 88.12 83 VAL A C 1
ATOM 672 O O . VAL A 1 83 ? -6.631 1.049 16.097 1.00 88.12 83 VAL A O 1
ATOM 675 N N . ALA A 1 84 ? -4.590 1.406 15.239 1.00 89.56 84 ALA A N 1
ATOM 676 C CA . ALA A 1 84 ? -3.880 1.142 16.489 1.00 89.56 84 ALA A CA 1
ATOM 677 C C . ALA A 1 84 ? -4.291 2.122 17.604 1.00 89.56 84 ALA A C 1
ATOM 679 O O . ALA A 1 84 ? -4.516 1.714 18.746 1.00 89.56 84 ALA A O 1
ATOM 680 N N . MET A 1 85 ? -4.460 3.408 17.276 1.00 90.81 85 MET A N 1
ATOM 681 C CA . MET A 1 85 ? -4.984 4.409 18.209 1.00 90.81 85 MET A CA 1
ATOM 682 C C . MET A 1 85 ? -6.422 4.103 18.641 1.00 90.81 85 MET A C 1
ATOM 684 O O . MET A 1 85 ? -6.730 4.226 19.825 1.00 90.81 85 MET A O 1
ATOM 688 N N . GLY A 1 86 ? -7.289 3.678 17.720 1.00 91.56 86 GLY A N 1
ATOM 689 C CA . GLY A 1 86 ? -8.666 3.287 18.019 1.00 91.56 86 GLY A CA 1
ATOM 690 C C . GLY A 1 86 ? -8.744 2.067 18.936 1.00 91.56 86 GLY A C 1
ATOM 691 O O . GLY A 1 86 ? -9.473 2.099 19.924 1.00 91.56 86 GLY A O 1
ATOM 692 N N . ARG A 1 87 ? -7.909 1.045 18.700 1.00 92.44 87 ARG A N 1
ATOM 693 C CA . ARG A 1 87 ? -7.751 -0.115 19.600 1.00 92.44 87 ARG A CA 1
ATOM 694 C C . ARG A 1 87 ? -7.286 0.316 20.995 1.00 92.44 87 ARG A C 1
ATOM 696 O O . ARG A 1 87 ? -7.860 -0.095 21.999 1.00 92.44 87 ARG A O 1
ATOM 703 N N . LYS A 1 88 ? -6.295 1.211 21.082 1.00 93.12 88 LYS A N 1
ATOM 704 C CA . LYS A 1 88 ? -5.825 1.752 22.368 1.00 93.12 88 LYS A CA 1
ATOM 705 C C . LYS A 1 88 ? -6.922 2.533 23.098 1.00 93.12 88 LYS A C 1
ATOM 707 O O . LYS A 1 88 ? -7.071 2.370 24.305 1.00 93.12 88 LYS A O 1
ATOM 712 N N . LYS A 1 89 ? -7.699 3.349 22.377 1.00 93.06 89 LYS A N 1
ATOM 713 C CA . LYS A 1 89 ? -8.860 4.061 22.931 1.00 93.06 89 LYS A CA 1
ATOM 714 C C . LYS A 1 89 ? -9.920 3.085 23.428 1.00 93.06 89 LYS A C 1
ATOM 716 O O . LYS A 1 89 ? -10.396 3.278 24.534 1.00 93.06 89 LYS A O 1
ATOM 721 N N . PHE A 1 90 ? -10.216 2.025 22.675 1.00 93.12 90 PHE A N 1
ATOM 722 C CA . PHE A 1 90 ? -11.140 0.969 23.096 1.00 93.12 90 PHE A CA 1
ATOM 723 C C . PHE A 1 90 ? -10.697 0.310 24.405 1.00 93.12 90 PHE A C 1
ATOM 725 O O . PHE A 1 90 ? -11.505 0.122 25.305 1.00 93.12 90 PHE A O 1
ATOM 732 N N . ASN A 1 91 ? -9.400 0.029 24.545 1.00 90.56 91 ASN A N 1
ATOM 733 C CA . ASN A 1 91 ? -8.855 -0.566 25.765 1.00 90.56 91 ASN A CA 1
ATOM 734 C C . ASN A 1 91 ? -8.952 0.357 26.992 1.00 90.56 91 ASN A C 1
ATOM 736 O O . ASN A 1 91 ? -8.878 -0.142 28.111 1.00 90.56 91 ASN A O 1
ATOM 740 N N . MET A 1 92 ? -9.083 1.674 26.795 1.00 91.12 92 MET A N 1
ATOM 741 C CA . MET A 1 92 ? -9.297 2.648 27.873 1.00 91.12 92 MET A CA 1
ATOM 742 C C . MET A 1 92 ? -10.782 2.912 28.140 1.00 91.12 92 MET A C 1
ATOM 744 O O . MET A 1 92 ? -11.192 3.042 29.285 1.00 91.12 92 MET A O 1
ATOM 748 N N . ASP A 1 93 ? -11.567 3.051 27.076 1.00 90.75 93 ASP A N 1
ATOM 749 C CA . ASP A 1 93 ? -12.999 3.319 27.099 1.00 90.75 93 ASP A CA 1
ATOM 750 C C . ASP A 1 93 ? -13.612 2.663 25.850 1.00 90.75 93 ASP A C 1
ATOM 752 O O . ASP A 1 93 ? -13.470 3.187 24.734 1.00 90.75 93 ASP A O 1
ATOM 756 N N . PRO A 1 94 ? -14.278 1.507 26.007 1.00 88.94 94 PRO A N 1
ATOM 757 C CA . PRO A 1 94 ? -14.780 0.742 24.875 1.00 88.94 94 PRO A CA 1
ATOM 758 C C . PRO A 1 94 ? -15.767 1.523 24.000 1.00 88.94 94 PRO A C 1
ATOM 760 O O . PRO A 1 94 ? -15.711 1.444 22.771 1.00 88.94 94 PRO A O 1
ATOM 763 N N . LYS A 1 95 ? -16.628 2.353 24.607 1.00 89.31 95 LYS A N 1
ATOM 764 C CA . LYS A 1 95 ? -17.608 3.174 23.878 1.00 89.31 95 LYS A CA 1
ATOM 765 C C . LYS A 1 95 ? -16.921 4.244 23.044 1.00 89.31 95 LYS A C 1
ATOM 767 O O . LYS A 1 95 ? -17.213 4.367 21.855 1.00 89.31 95 LYS A O 1
ATOM 772 N N . LYS A 1 96 ? -15.977 4.983 23.637 1.00 91.19 96 LYS A N 1
ATOM 773 C CA . LYS A 1 96 ? -15.221 6.017 22.909 1.00 91.19 96 LYS A CA 1
ATOM 774 C C . LYS A 1 96 ? -14.300 5.423 21.848 1.00 91.19 96 LYS A C 1
ATOM 776 O O . LYS A 1 96 ? -14.087 6.054 20.817 1.00 91.19 96 LYS A O 1
ATOM 781 N N . GLY A 1 97 ? -13.756 4.228 22.078 1.00 91.50 97 GLY A N 1
ATOM 782 C CA . GLY A 1 97 ? -12.945 3.511 21.096 1.00 91.50 97 GLY A CA 1
ATOM 783 C C . GLY A 1 97 ? -13.722 3.162 19.830 1.00 91.50 97 GLY A C 1
ATOM 784 O O . GLY A 1 97 ? -13.263 3.484 18.736 1.00 91.50 97 GLY A O 1
ATOM 785 N N . ILE A 1 98 ? -14.912 2.566 19.975 1.00 90.94 98 ILE A N 1
ATOM 786 C CA . ILE A 1 98 ? -15.793 2.258 18.837 1.00 90.94 98 ILE A CA 1
ATOM 787 C C . ILE A 1 98 ? -16.239 3.540 18.129 1.00 90.94 98 ILE A C 1
ATOM 789 O O . ILE A 1 98 ? -16.145 3.613 16.907 1.00 90.94 98 ILE A O 1
ATOM 793 N N . GLN A 1 99 ? -16.640 4.569 18.882 1.00 91.62 99 GLN A N 1
ATOM 794 C CA . GLN A 1 99 ? -17.033 5.860 18.314 1.00 91.62 99 GLN A CA 1
ATOM 795 C C . GLN A 1 99 ? -15.903 6.481 17.479 1.00 91.62 99 GLN A C 1
ATOM 797 O O . GLN A 1 99 ? -16.127 6.873 16.340 1.00 91.62 99 GLN A O 1
ATOM 802 N N . PHE A 1 100 ? -14.671 6.488 17.996 1.00 93.56 100 PHE A N 1
ATOM 803 C CA . PHE A 1 100 ? -13.504 6.987 17.266 1.00 93.56 100 PHE A CA 1
ATOM 804 C C . PHE A 1 100 ? -13.243 6.200 15.975 1.00 93.56 100 PHE A C 1
ATOM 806 O O . PHE A 1 100 ? -12.917 6.789 14.947 1.00 93.56 100 PHE A O 1
ATOM 813 N N . LEU A 1 101 ? -13.363 4.871 16.021 1.00 91.62 101 LEU A N 1
ATOM 814 C CA . LEU A 1 101 ? -13.170 4.024 14.844 1.00 91.62 101 LEU A CA 1
ATOM 815 C C . LEU A 1 101 ? -14.238 4.291 13.773 1.00 91.62 101 LEU A C 1
ATOM 817 O O . LEU A 1 101 ? -13.904 4.281 12.591 1.00 91.62 101 LEU A O 1
ATOM 821 N N . ILE A 1 102 ? -15.479 4.572 14.177 1.00 91.62 102 ILE A N 1
ATOM 822 C CA . ILE A 1 102 ? -16.573 4.946 13.272 1.00 91.62 102 ILE A CA 1
ATOM 823 C C . ILE A 1 102 ? -16.352 6.340 12.678 1.00 91.62 102 ILE A C 1
ATOM 825 O O . ILE A 1 102 ? -16.427 6.503 11.468 1.00 91.62 102 ILE A O 1
ATOM 829 N N . GLU A 1 103 ? -16.015 7.331 13.505 1.00 91.19 103 GLU A N 1
ATOM 830 C CA . GLU A 1 103 ? -15.772 8.716 13.069 1.00 91.19 103 GLU A CA 1
ATOM 831 C C . GLU A 1 103 ? -14.589 8.856 12.102 1.00 91.19 103 GLU A C 1
ATOM 833 O O . GLU A 1 103 ? -14.539 9.805 11.327 1.00 91.19 103 GLU A O 1
ATOM 838 N N . ASN A 1 104 ? -13.625 7.931 12.153 1.00 89.94 104 ASN A N 1
ATOM 839 C CA . ASN A 1 104 ? -12.465 7.911 11.258 1.00 89.94 104 ASN A CA 1
ATOM 840 C C . ASN A 1 104 ? -12.649 6.955 10.059 1.00 89.94 104 ASN A C 1
ATOM 842 O O . ASN A 1 104 ? -11.660 6.632 9.400 1.00 89.94 104 ASN A O 1
ATOM 846 N N . ASP A 1 105 ? -13.864 6.452 9.805 1.00 88.06 105 ASP A N 1
ATOM 847 C CA . ASP A 1 105 ? -14.177 5.485 8.734 1.00 88.06 105 ASP A CA 1
ATOM 848 C C . ASP A 1 105 ? -13.319 4.197 8.779 1.00 88.06 105 ASP A C 1
ATOM 850 O O . ASP A 1 105 ? -13.061 3.521 7.775 1.00 88.06 105 ASP A O 1
ATOM 854 N N . LEU A 1 106 ? -12.850 3.832 9.975 1.00 87.75 106 LEU A N 1
ATOM 855 C CA . LEU A 1 106 ? -12.054 2.626 10.225 1.00 87.75 106 LEU A CA 1
ATOM 856 C C . LEU A 1 106 ? -12.931 1.424 10.568 1.00 87.75 106 LEU A C 1
ATOM 858 O O . LEU A 1 106 ? -12.493 0.284 10.415 1.00 87.75 106 LEU A O 1
ATOM 862 N N . LEU A 1 107 ? -14.150 1.682 11.036 1.00 88.75 107 LEU A N 1
ATOM 863 C CA . LEU A 1 107 ? -15.157 0.690 11.376 1.00 88.75 107 LEU A CA 1
ATOM 864 C C . LEU A 1 107 ? -16.527 1.211 10.946 1.00 88.75 107 LEU A C 1
ATOM 866 O O . LEU A 1 107 ? -16.844 2.376 11.156 1.00 88.75 107 LEU A O 1
ATOM 870 N N . LYS A 1 108 ? -17.359 0.358 10.357 1.00 88.94 108 LYS A N 1
ATOM 871 C CA . LYS A 1 108 ? -18.726 0.748 10.003 1.00 88.94 108 LYS A CA 1
ATOM 872 C C . LYS A 1 108 ? -19.608 0.761 11.250 1.00 88.94 108 LYS A C 1
ATOM 874 O O . LYS A 1 108 ? -19.438 -0.062 12.147 1.00 88.94 108 LYS A O 1
ATOM 879 N N . ASN A 1 109 ? -20.581 1.670 11.290 1.00 87.81 109 ASN A N 1
ATOM 880 C CA . ASN A 1 109 ? -21.587 1.738 12.356 1.00 87.81 109 ASN A CA 1
ATOM 881 C C . ASN A 1 109 ? -22.696 0.678 12.180 1.00 87.81 109 ASN A C 1
ATOM 883 O O . ASN A 1 109 ? -23.887 0.982 12.198 1.00 87.81 109 ASN A O 1
ATOM 887 N N . THR A 1 110 ? -22.299 -0.562 11.934 1.00 87.69 110 THR A N 1
ATOM 888 C CA . THR A 1 110 ? -23.159 -1.729 11.711 1.00 87.69 110 THR A CA 1
ATOM 889 C C . THR A 1 110 ? -22.843 -2.752 12.792 1.00 87.69 110 THR A C 1
ATOM 891 O O . THR A 1 110 ? -21.687 -2.941 13.182 1.00 87.69 110 THR A O 1
ATOM 894 N N . CYS A 1 111 ? -23.875 -3.406 13.325 1.00 83.38 111 CYS A N 1
ATOM 895 C CA . CYS A 1 111 ? -23.704 -4.355 14.423 1.00 83.38 111 CYS A CA 1
ATOM 896 C C . CYS A 1 111 ? -22.802 -5.531 14.021 1.00 83.38 111 CYS A C 1
ATOM 898 O O . CYS A 1 111 ? -22.017 -6.002 14.841 1.00 83.38 111 CYS A O 1
ATOM 900 N N . GLU A 1 112 ? -22.868 -5.957 12.762 1.00 86.62 112 GLU A N 1
ATOM 901 C CA . GLU A 1 112 ? -22.068 -7.036 12.191 1.00 86.62 112 GLU A CA 1
ATOM 902 C C . GLU A 1 112 ? -20.580 -6.679 12.162 1.00 86.62 112 GLU A C 1
ATOM 904 O O . GLU A 1 112 ? -19.754 -7.467 12.618 1.00 86.62 112 GLU A O 1
ATOM 909 N N . ASP A 1 113 ? -20.228 -5.484 11.678 1.00 88.31 113 ASP A N 1
ATOM 910 C CA . ASP A 1 113 ? -18.830 -5.050 11.594 1.00 88.31 113 ASP A CA 1
ATOM 911 C C . ASP A 1 113 ? -18.238 -4.826 12.993 1.00 88.31 113 ASP A C 1
ATOM 913 O O . ASP A 1 113 ? -17.105 -5.234 13.261 1.00 88.31 113 ASP A O 1
ATOM 917 N N . ILE A 1 114 ? -19.016 -4.255 13.920 1.00 89.00 114 ILE A N 1
ATOM 918 C CA . ILE A 1 114 ? -18.603 -4.099 15.323 1.00 89.00 114 ILE A CA 1
ATOM 919 C C . ILE A 1 114 ? -18.400 -5.474 15.976 1.00 89.00 114 ILE A C 1
ATOM 921 O O . ILE A 1 114 ? -17.380 -5.698 16.628 1.00 89.00 114 ILE A O 1
ATOM 925 N N . ALA A 1 115 ? -19.320 -6.422 15.778 1.00 87.94 115 ALA A N 1
ATOM 926 C CA . ALA A 1 115 ? -19.185 -7.776 16.308 1.00 87.94 115 ALA A CA 1
ATOM 927 C C . ALA A 1 115 ? -17.967 -8.499 15.718 1.00 87.94 115 ALA A C 1
ATOM 929 O O . ALA A 1 115 ? -17.211 -9.119 16.462 1.00 87.94 115 ALA A O 1
ATOM 930 N N . GLN A 1 116 ? -17.717 -8.374 14.410 1.00 87.75 116 GLN A N 1
ATOM 931 C CA . GLN A 1 116 ? -16.519 -8.926 13.774 1.00 87.75 116 GLN A CA 1
ATOM 932 C C . GLN A 1 116 ? -15.231 -8.302 14.320 1.00 87.75 116 GLN A C 1
ATOM 934 O O . GLN A 1 116 ? -14.246 -9.013 14.522 1.00 87.75 116 GLN A O 1
ATOM 939 N N . PHE A 1 117 ? -15.222 -6.992 14.577 1.00 89.75 117 PHE A N 1
ATOM 940 C CA . PHE A 1 117 ? -14.089 -6.301 15.189 1.00 89.75 117 PHE A CA 1
ATOM 941 C C . PHE A 1 117 ? -13.789 -6.836 16.595 1.00 89.75 117 PHE A C 1
ATOM 943 O O . PHE A 1 117 ? -12.642 -7.177 16.891 1.00 89.75 117 PHE A O 1
ATOM 950 N N . LEU A 1 118 ? -14.819 -6.976 17.434 1.00 89.31 118 LEU A N 1
ATOM 951 C CA . LEU A 1 118 ? -14.688 -7.526 18.785 1.00 89.31 118 LEU A CA 1
ATOM 952 C C . LEU A 1 118 ? -14.293 -9.010 18.765 1.00 89.31 118 LEU A C 1
ATOM 954 O O . LEU A 1 118 ? -13.448 -9.424 19.553 1.00 89.31 118 LEU A O 1
ATOM 958 N N . TYR A 1 119 ? -14.852 -9.794 17.839 1.00 87.25 119 TYR A N 1
ATOM 959 C CA . TYR A 1 119 ? -14.570 -11.223 17.689 1.00 87.25 119 TYR A CA 1
ATOM 960 C C . TYR A 1 119 ? -13.131 -11.495 17.240 1.00 87.25 119 TYR A C 1
ATOM 962 O O . TYR A 1 119 ? -12.480 -12.388 17.779 1.00 87.25 119 TYR A O 1
ATOM 970 N N . LYS A 1 120 ? -12.603 -10.707 16.291 1.00 88.38 120 LYS A N 1
ATOM 971 C CA . LYS A 1 120 ? -11.192 -10.801 15.879 1.00 88.38 120 LYS A CA 1
ATOM 972 C C . LYS A 1 120 ? -10.248 -10.567 17.060 1.00 88.38 120 LYS A C 1
ATOM 974 O O . LYS A 1 120 ? -9.180 -11.170 17.099 1.00 88.38 120 LYS A O 1
ATOM 979 N N . GLY A 1 121 ? -10.625 -9.693 18.001 1.00 78.56 121 GLY A N 1
ATOM 980 C CA . GLY A 1 121 ? -9.923 -9.496 19.276 1.00 78.56 121 GLY A CA 1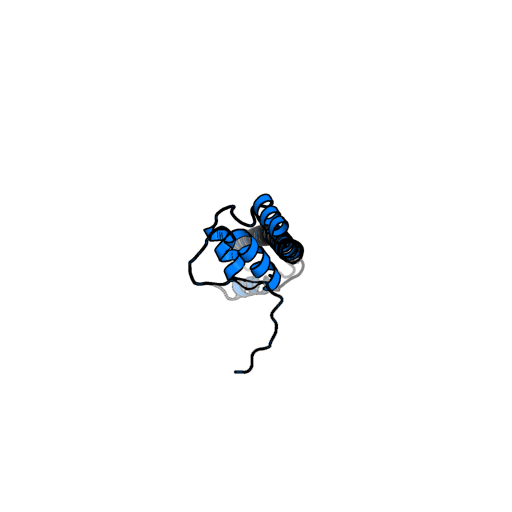
ATOM 981 C C . GLY A 1 121 ? -8.468 -9.023 19.153 1.00 78.56 121 GLY A C 1
ATOM 982 O O . GLY A 1 121 ? -7.711 -9.070 20.120 1.00 78.56 121 GLY A O 1
ATOM 983 N N . GLU A 1 122 ? -8.044 -8.582 17.970 1.00 82.12 122 GLU A N 1
ATOM 984 C CA . GLU A 1 122 ? -6.646 -8.286 17.681 1.00 82.12 122 GLU A CA 1
ATOM 985 C C . GLU A 1 122 ? -6.240 -6.946 18.319 1.00 82.12 122 GLU A C 1
ATOM 987 O O . GLU A 1 122 ? -6.680 -5.876 17.899 1.00 82.12 122 GLU A O 1
ATOM 992 N N . GLY A 1 123 ? -5.406 -6.994 19.362 1.00 83.94 123 GLY A N 1
ATOM 993 C CA . GLY A 1 123 ? -4.966 -5.804 20.103 1.00 83.94 123 GLY A CA 1
ATOM 994 C C . GLY A 1 123 ? -6.027 -5.193 21.029 1.00 83.94 123 GLY A C 1
ATOM 995 O O . GLY A 1 123 ? -5.848 -4.063 21.494 1.00 83.94 123 GLY A O 1
ATOM 996 N N . LEU A 1 124 ? -7.113 -5.922 21.301 1.00 90.00 124 LEU A N 1
ATOM 997 C CA . LEU A 1 124 ? -8.182 -5.517 22.212 1.00 90.00 124 LEU A CA 1
ATOM 998 C C . LEU A 1 124 ? -8.089 -6.274 23.540 1.00 90.00 124 LEU A C 1
ATOM 1000 O O . LEU A 1 124 ? -7.871 -7.486 23.571 1.00 90.00 124 LEU A O 1
ATOM 1004 N N . ASN A 1 125 ? -8.290 -5.570 24.650 1.00 88.88 125 ASN A N 1
ATOM 1005 C CA . ASN A 1 125 ? -8.357 -6.184 25.969 1.00 88.88 125 ASN A CA 1
ATOM 1006 C C . ASN A 1 125 ? -9.652 -6.987 26.111 1.00 88.88 125 ASN A C 1
ATOM 1008 O O . ASN A 1 125 ? -10.745 -6.440 25.986 1.00 88.88 125 ASN A O 1
ATOM 1012 N N . LYS A 1 126 ? -9.537 -8.274 26.455 1.00 87.19 126 LYS A N 1
ATOM 1013 C CA . LYS A 1 126 ? -10.696 -9.164 26.650 1.00 87.19 126 LYS A CA 1
ATOM 1014 C C . LYS A 1 126 ? -11.655 -8.657 27.731 1.00 87.19 126 LYS A C 1
ATOM 1016 O O . LYS A 1 126 ? -12.862 -8.789 27.569 1.00 87.19 126 LYS A O 1
ATOM 1021 N N . THR A 1 127 ? -11.128 -8.027 28.781 1.00 86.44 127 THR A N 1
ATOM 1022 C CA . THR A 1 127 ? -11.931 -7.373 29.826 1.00 86.44 127 THR A CA 1
ATOM 1023 C C . THR A 1 127 ? -12.750 -6.218 29.255 1.00 86.44 127 THR A C 1
ATOM 1025 O O . THR A 1 127 ? -13.959 -6.204 29.414 1.00 86.44 127 THR A O 1
ATOM 1028 N N . ALA A 1 128 ? -12.121 -5.331 28.479 1.00 86.44 128 ALA A N 1
ATOM 1029 C CA . ALA A 1 128 ? -12.787 -4.202 27.828 1.00 86.44 128 ALA A CA 1
ATOM 1030 C C . ALA A 1 128 ? -13.876 -4.651 26.831 1.00 86.44 128 ALA A C 1
ATOM 1032 O O . ALA A 1 128 ? -14.925 -4.019 26.722 1.00 86.44 128 ALA A O 1
ATOM 1033 N N . ILE A 1 129 ? -13.652 -5.769 26.126 1.00 87.81 129 ILE A N 1
ATOM 1034 C CA . ILE A 1 129 ? -14.679 -6.410 25.289 1.00 87.81 129 ILE A CA 1
ATOM 1035 C C . ILE A 1 129 ? -15.844 -6.896 26.158 1.00 87.81 129 ILE A C 1
ATOM 1037 O O . ILE A 1 129 ? -16.999 -6.626 25.832 1.00 87.81 129 ILE A O 1
ATOM 1041 N N . GLY A 1 130 ? -15.544 -7.592 27.258 1.00 86.00 130 GLY A N 1
ATOM 1042 C CA . GLY A 1 130 ? -16.538 -8.076 28.213 1.00 86.00 130 GLY A CA 1
ATOM 1043 C C . GLY A 1 130 ? -17.379 -6.949 28.807 1.00 86.00 130 GLY A C 1
ATOM 1044 O O . GLY A 1 130 ? -18.598 -7.063 28.831 1.00 86.00 130 GLY A O 1
ATOM 1045 N N . ASP A 1 131 ? -16.753 -5.837 29.187 1.00 86.94 131 ASP A N 1
ATOM 1046 C CA . ASP A 1 131 ? -17.438 -4.657 29.719 1.00 86.94 131 ASP A CA 1
ATOM 1047 C C . ASP A 1 131 ? -18.358 -4.027 28.659 1.00 86.94 131 ASP A C 1
ATOM 1049 O O . ASP A 1 131 ? -19.526 -3.743 28.923 1.00 86.94 131 ASP A O 1
ATOM 1053 N N . TYR A 1 132 ? -17.880 -3.889 27.416 1.00 86.94 132 TYR A N 1
ATOM 1054 C CA . TYR A 1 132 ? -18.679 -3.343 26.314 1.00 86.94 132 TYR A CA 1
ATOM 1055 C C . TYR A 1 132 ? -19.905 -4.198 25.972 1.00 86.94 132 TYR A C 1
ATOM 1057 O O . TYR A 1 132 ? -20.998 -3.670 25.748 1.00 86.94 132 TYR A O 1
ATOM 1065 N N . LEU A 1 133 ? -19.725 -5.520 25.918 1.00 85.94 133 LEU A N 1
ATOM 1066 C CA . LEU A 1 133 ? -20.806 -6.465 25.650 1.00 85.94 133 LEU A CA 1
ATOM 1067 C C . LEU A 1 133 ? -21.755 -6.575 26.845 1.00 85.94 133 LEU A C 1
ATOM 1069 O O . LEU A 1 133 ? -22.968 -6.616 26.650 1.00 85.94 133 LEU A O 1
ATOM 1073 N N . GLY A 1 134 ? -21.213 -6.572 28.063 1.00 77.50 134 GLY A N 1
ATOM 1074 C CA . GLY A 1 134 ? -21.958 -6.652 29.314 1.00 77.50 134 GLY A CA 1
ATOM 1075 C C . GLY A 1 134 ? -22.900 -5.469 29.494 1.00 77.50 134 GLY A C 1
ATOM 1076 O O . GLY A 1 134 ? -24.076 -5.673 29.771 1.00 77.50 134 GLY A O 1
ATOM 1077 N N . GLU A 1 135 ? -22.442 -4.243 29.231 1.00 69.50 135 GLU A N 1
ATOM 1078 C CA . GLU A 1 135 ? -23.292 -3.052 29.330 1.00 69.50 135 GLU A CA 1
ATOM 1079 C C . GLU A 1 135 ? -24.438 -3.045 28.302 1.00 69.50 135 GLU A C 1
ATOM 1081 O O . GLU A 1 135 ? -25.550 -2.625 28.624 1.00 69.50 135 GLU A O 1
ATOM 1086 N N . ARG A 1 136 ? -24.204 -3.542 27.078 1.00 61.50 136 ARG A N 1
ATOM 1087 C CA . ARG A 1 136 ? -25.221 -3.633 26.009 1.00 61.50 136 ARG A CA 1
ATOM 1088 C C . ARG A 1 136 ? -26.169 -4.830 26.174 1.00 61.50 136 ARG A C 1
ATOM 1090 O O . ARG A 1 136 ? -27.300 -4.762 25.700 1.00 61.50 136 ARG A O 1
ATOM 1097 N N . CYS A 1 137 ? -25.734 -5.906 26.834 1.00 50.00 137 CYS A N 1
ATOM 1098 C CA . CYS A 1 137 ? -26.533 -7.119 27.051 1.00 50.00 137 CYS A CA 1
ATOM 1099 C C . CYS A 1 137 ? -27.448 -7.056 28.280 1.00 50.00 137 CYS A C 1
ATOM 1101 O O . CYS A 1 137 ? -28.282 -7.943 28.445 1.00 50.00 137 CYS A O 1
ATOM 1103 N N . THR A 1 138 ? -27.390 -5.998 29.096 1.00 47.62 138 THR A N 1
ATOM 1104 C CA . THR A 1 138 ? -28.337 -5.808 30.216 1.00 47.62 138 THR A CA 1
ATOM 1105 C C . THR A 1 138 ? -29.805 -5.646 29.781 1.00 47.62 138 THR A C 1
ATOM 1107 O O . THR A 1 138 ? -30.696 -5.692 30.624 1.00 47.62 138 THR A O 1
ATOM 1110 N N . GLY A 1 139 ? -30.082 -5.507 28.476 1.00 44.62 139 GLY A N 1
ATOM 1111 C CA . GLY A 1 139 ? -31.437 -5.471 27.907 1.00 44.62 139 GLY A CA 1
ATOM 1112 C C . GLY A 1 139 ? -31.980 -6.806 27.373 1.00 44.62 139 GLY A C 1
ATOM 1113 O O . GLY A 1 139 ? -33.166 -6.880 27.062 1.00 44.62 139 GLY A O 1
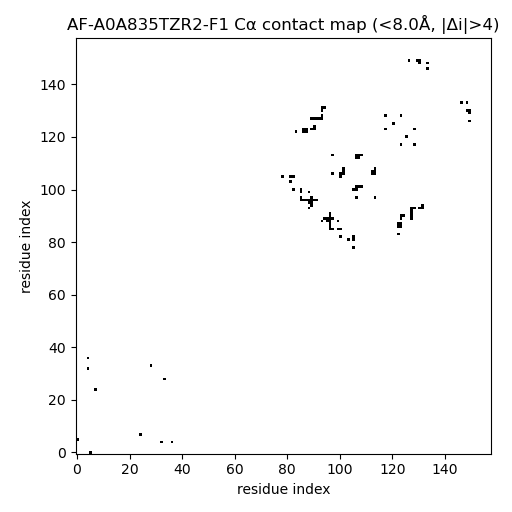ATOM 1114 N N . LEU A 1 140 ? -31.163 -7.862 27.262 1.00 43.03 140 LEU A N 1
ATOM 1115 C CA . LEU A 1 140 ? -31.623 -9.196 26.857 1.00 43.03 140 LEU A CA 1
ATOM 1116 C C . LEU A 1 140 ? -31.617 -10.118 28.075 1.00 43.03 140 LEU A C 1
ATOM 1118 O O . LEU A 1 140 ? -30.669 -10.856 28.332 1.00 43.03 140 LEU A O 1
ATOM 1122 N N . SER A 1 141 ? -32.717 -10.072 28.822 1.00 38.69 141 SER A N 1
ATOM 1123 C CA . SER A 1 141 ? -33.103 -11.124 29.759 1.00 38.69 141 SER A CA 1
ATOM 1124 C C . SER A 1 141 ? -33.285 -12.435 28.977 1.00 38.69 141 SER A C 1
ATOM 1126 O O . SER A 1 141 ? -34.387 -12.758 28.533 1.00 38.69 141 SER A O 1
ATOM 1128 N N . PHE A 1 142 ? -32.209 -13.201 28.796 1.00 39.25 142 PHE A N 1
ATOM 1129 C CA . PHE A 1 142 ? -32.323 -14.627 28.517 1.00 39.25 142 PHE A CA 1
ATOM 1130 C C . PHE A 1 142 ? -32.615 -15.331 29.850 1.00 39.25 142 PHE A C 1
ATOM 1132 O O . PHE A 1 142 ? -31.762 -15.297 30.743 1.00 39.25 142 PHE A O 1
ATOM 1139 N N . PRO A 1 143 ? -33.797 -15.949 30.036 1.00 38.34 143 PRO A N 1
ATOM 1140 C CA . PRO A 1 143 ? -34.067 -16.713 31.244 1.00 38.34 143 PRO A CA 1
ATOM 1141 C C . PRO A 1 143 ? -33.075 -17.882 31.318 1.00 38.34 143 PRO A C 1
ATOM 1143 O O . PRO A 1 143 ? -33.087 -18.767 30.467 1.00 38.34 143 PRO A O 1
ATOM 1146 N N . GLY A 1 144 ? -32.194 -17.859 32.323 1.00 49.41 144 GLY A N 1
ATOM 1147 C CA . GLY A 1 144 ? -31.254 -18.947 32.617 1.00 49.41 144 GLY A CA 1
ATOM 1148 C C . GLY A 1 144 ? -29.773 -18.684 32.322 1.00 49.41 144 GLY A C 1
ATOM 1149 O O . GLY A 1 144 ? -28.969 -19.575 32.573 1.00 49.41 144 GLY A O 1
ATOM 1150 N N . VAL A 1 145 ? -29.376 -17.494 31.849 1.00 48.47 145 VAL A N 1
ATOM 1151 C CA . VAL A 1 145 ? -27.949 -17.166 31.641 1.00 48.47 145 VAL A CA 1
ATOM 1152 C C . VAL A 1 145 ? -27.551 -15.981 32.518 1.00 48.47 145 VAL A C 1
ATOM 1154 O O . VAL A 1 145 ? -27.788 -14.823 32.179 1.00 48.47 145 VAL A O 1
ATOM 1157 N N . PHE A 1 146 ? -26.964 -16.278 33.678 1.00 43.84 146 PHE A N 1
ATOM 1158 C CA . PHE A 1 146 ? -26.444 -15.268 34.597 1.00 43.84 146 PHE A CA 1
ATOM 1159 C C . PHE A 1 146 ? -25.073 -14.799 34.097 1.00 43.84 146 PHE A C 1
ATOM 1161 O O . PHE A 1 146 ? -24.065 -15.483 34.269 1.00 43.84 146 PHE A O 1
ATOM 1168 N N . TRP A 1 147 ? -25.030 -13.644 33.437 1.00 47.19 147 TRP A N 1
ATOM 1169 C CA . TRP A 1 147 ? -23.770 -12.988 33.094 1.00 47.19 147 TRP A CA 1
ATOM 1170 C C . TRP A 1 147 ? -23.156 -12.403 34.370 1.00 47.19 147 TRP A C 1
ATOM 1172 O O . TRP A 1 147 ? -23.625 -11.390 34.886 1.00 47.19 147 TRP A O 1
ATOM 1182 N N . ALA A 1 148 ? -22.126 -13.060 34.909 1.00 43.62 148 ALA A N 1
ATOM 1183 C CA . ALA A 1 148 ? -21.361 -12.530 36.033 1.00 43.62 148 ALA A CA 1
ATOM 1184 C C . ALA A 1 148 ? -20.395 -11.423 35.552 1.00 43.62 148 ALA A C 1
ATOM 1186 O O . ALA A 1 148 ? -19.719 -11.612 34.536 1.00 43.62 148 ALA A O 1
ATOM 1187 N N . PRO A 1 149 ? -20.293 -10.281 36.260 1.00 46.31 149 PRO A N 1
ATOM 1188 C CA . PRO A 1 149 ? -19.310 -9.245 35.957 1.00 46.31 149 PRO A CA 1
ATOM 1189 C C . PRO A 1 149 ? -17.871 -9.741 36.182 1.00 46.31 149 PRO A C 1
ATOM 1191 O O . PRO A 1 149 ? -17.617 -10.633 36.994 1.00 46.31 149 PRO A O 1
ATOM 1194 N N . ALA A 1 150 ? -16.928 -9.138 35.451 1.00 53.72 150 ALA A N 1
ATOM 1195 C CA . ALA A 1 150 ? -15.546 -9.576 35.222 1.00 53.72 150 ALA A CA 1
ATOM 1196 C C . ALA A 1 150 ? -14.588 -9.552 36.441 1.00 53.72 150 ALA A C 1
ATOM 1198 O O . ALA A 1 150 ? -13.384 -9.359 36.279 1.00 53.72 150 ALA A O 1
ATOM 1199 N N . THR A 1 151 ? -15.080 -9.772 37.662 1.00 51.19 151 THR A N 1
ATOM 1200 C CA . THR A 1 151 ? -14.262 -9.835 38.888 1.00 51.19 151 THR A CA 1
ATOM 1201 C C . THR A 1 151 ? -14.331 -11.164 39.643 1.00 51.19 151 THR A C 1
ATOM 1203 O O . THR A 1 151 ? -13.629 -11.321 40.637 1.00 51.19 151 THR A O 1
ATOM 1206 N N . TRP A 1 152 ? -15.074 -12.168 39.167 1.00 51.72 152 TRP A N 1
ATOM 1207 C CA . TRP A 1 152 ? -15.082 -13.503 39.784 1.00 51.72 152 TRP A CA 1
ATOM 1208 C C . TRP A 1 152 ? -13.953 -14.377 39.227 1.00 51.72 152 TRP A C 1
ATOM 1210 O O . TRP A 1 152 ? -14.160 -15.341 38.493 1.00 51.72 152 TRP A O 1
ATOM 1220 N N . ALA A 1 153 ? -12.722 -14.005 39.570 1.00 45.09 153 ALA A N 1
ATOM 1221 C CA . ALA A 1 153 ? -11.591 -14.914 39.500 1.00 45.09 153 ALA A CA 1
ATOM 1222 C C . ALA A 1 153 ? -11.764 -16.002 40.574 1.00 45.09 153 ALA A C 1
ATOM 1224 O O . ALA A 1 153 ? -11.928 -15.681 41.744 1.00 45.09 153 ALA A O 1
ATOM 1225 N N . PHE A 1 154 ? -11.715 -17.269 40.152 1.00 45.69 154 PHE A N 1
ATOM 1226 C CA . PHE A 1 154 ? -11.363 -18.439 40.965 1.00 45.69 154 PHE A CA 1
ATOM 1227 C C . PHE A 1 154 ? -11.921 -18.477 42.402 1.00 45.69 154 PHE A C 1
ATOM 1229 O O . PHE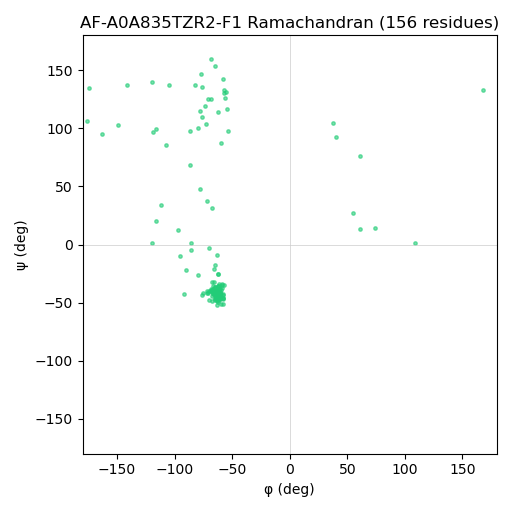 A 1 154 ? -11.274 -18.036 43.344 1.00 45.69 154 PHE A O 1
ATOM 1236 N N . THR A 1 155 ? -13.083 -19.102 42.588 1.00 46.50 155 THR A N 1
ATOM 1237 C CA . THR A 1 155 ? -13.366 -19.999 43.728 1.00 46.50 155 THR A CA 1
ATOM 1238 C C . THR A 1 155 ? -14.750 -20.609 43.548 1.00 46.50 155 THR A C 1
ATOM 1240 O O . THR A 1 155 ? -15.757 -19.946 43.750 1.00 46.50 155 THR A O 1
ATOM 1243 N N . LEU A 1 156 ? -14.797 -21.890 43.193 1.00 36.22 156 LEU A N 1
ATOM 1244 C CA . LEU A 1 156 ? -15.688 -22.844 43.848 1.00 36.22 156 LEU A CA 1
ATOM 1245 C C . LEU A 1 156 ? -15.207 -24.250 43.508 1.00 36.22 156 LEU A C 1
ATOM 1247 O O . LEU A 1 156 ? -15.480 -24.813 42.454 1.00 36.22 156 LEU A O 1
ATOM 1251 N N . GLN A 1 157 ? -14.414 -24.755 44.446 1.00 38.81 157 GLN A N 1
ATOM 1252 C CA . GLN A 1 157 ? -14.396 -26.156 44.807 1.00 38.81 157 GLN A CA 1
ATOM 1253 C C . GLN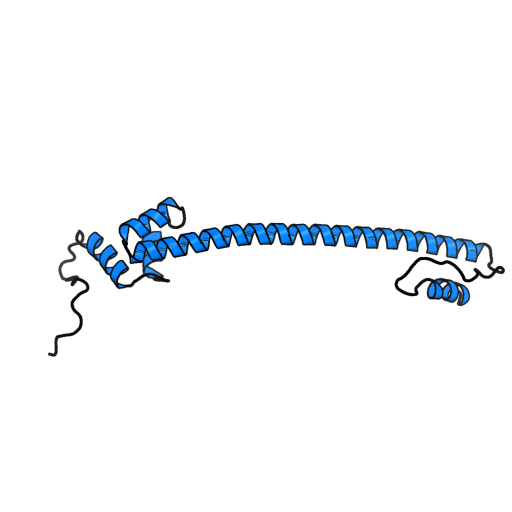 A 1 157 ? -15.829 -26.565 45.169 1.00 38.81 157 GLN A C 1
ATOM 1255 O O . GLN A 1 157 ? -16.378 -26.037 46.138 1.00 38.81 157 GLN A O 1
ATOM 1260 N N . LEU A 1 158 ? -16.401 -27.479 44.394 1.00 42.69 158 LEU A N 1
ATOM 1261 C CA . LEU A 1 158 ? -17.232 -28.597 44.844 1.00 42.69 158 LEU A CA 1
ATOM 1262 C C . LEU A 1 158 ? -17.245 -29.638 43.725 1.00 42.69 158 LEU A C 1
ATOM 1264 O O . LEU A 1 158 ? -17.623 -29.270 42.591 1.00 42.69 158 LEU A O 1
#